Protein AF-A0AA40ANC6-F1 (afdb_monomer_lite)

Sequence (166 aa):
MRDAVKVCKSLGIRYLWVDALCIIQDSKNDWEQENQQMSRVYEGSYLTISSWNERGWVFQEKSMSTRKLFFGKSMLHVQTNTIVNSENGYGSAIEVNSYDHRTMSDNRRHDPYELWNSVVLRFACLIWTEKTNLFPGLSGPADKFTEVLKDDEYLAGHWKRDLGCT

Radius of gyration: 17.04 Å; chains: 1; bounding box: 43×33×50 Å

Secondary structure (DSSP, 8-state):
-HHHHHHHHHTT------HHHHS-TT-HHHHHHHHHHHHHHHHH-S-EEEE---BGGGHHHHHH-SEEEEE-SSSEEEEESS-EEETTSSPPSS---TT-HHHHHH-TTS-HHHHHHHHHHHHHTSB-S-GGGHHHHHHHHHHHHHTTSTTS-EETTEETTGGGG-

Organism: NCBI:txid314023

InterPro domains:
  IPR010730 Heterokaryon incompatibility [PF06985] (1-49)

Structure (mmCIF, N/CA/C/O backbone):
data_AF-A0AA40ANC6-F1
#
_entry.id   AF-A0AA40ANC6-F1
#
loop_
_atom_site.group_PDB
_atom_site.id
_atom_site.type_symbol
_atom_site.label_atom_id
_atom_site.label_alt_id
_atom_site.label_comp_id
_atom_site.label_asym_id
_atom_site.label_entity_id
_atom_site.label_seq_id
_atom_site.pdbx_PDB_ins_code
_atom_site.Cartn_x
_atom_site.Cartn_y
_atom_site.Cartn_z
_atom_site.occupancy
_atom_site.B_iso_or_equiv
_atom_site.auth_seq_id
_atom_site.auth_comp_id
_atom_site.auth_asym_id
_atom_site.auth_atom_id
_atom_site.pdbx_PDB_model_num
ATOM 1 N N . MET A 1 1 ? 1.227 2.337 -17.128 1.00 72.12 1 MET A N 1
ATOM 2 C CA . MET A 1 1 ? 0.295 1.289 -17.615 1.00 72.12 1 MET A CA 1
ATOM 3 C C . MET A 1 1 ? 0.940 0.287 -18.576 1.00 72.12 1 MET A C 1
ATOM 5 O O . MET A 1 1 ? 0.971 -0.891 -18.251 1.00 72.12 1 MET A O 1
ATOM 9 N N . ARG A 1 2 ? 1.470 0.703 -19.744 1.00 83.62 2 ARG A N 1
ATOM 10 C CA . ARG A 1 2 ? 2.053 -0.233 -20.737 1.00 83.62 2 ARG A CA 1
ATOM 11 C C . ARG A 1 2 ? 3.163 -1.114 -20.155 1.00 83.62 2 ARG A C 1
ATOM 13 O O . ARG A 1 2 ? 3.173 -2.313 -20.411 1.00 83.62 2 ARG A O 1
ATOM 20 N N . ASP A 1 3 ? 4.048 -0.535 -19.351 1.00 83.69 3 ASP A N 1
ATOM 21 C CA . ASP A 1 3 ? 5.163 -1.276 -18.754 1.00 83.69 3 ASP A CA 1
ATOM 22 C C . ASP A 1 3 ? 4.695 -2.240 -17.663 1.00 83.69 3 ASP A C 1
ATOM 24 O O . ASP A 1 3 ? 5.128 -3.386 -17.650 1.00 83.69 3 ASP A O 1
ATOM 28 N N . ALA A 1 4 ? 3.713 -1.843 -16.846 1.00 85.31 4 ALA A N 1
ATOM 29 C CA . ALA A 1 4 ? 3.077 -2.736 -15.874 1.00 85.31 4 ALA A CA 1
ATOM 30 C C . ALA A 1 4 ? 2.468 -3.977 -16.553 1.00 85.31 4 ALA A C 1
ATOM 32 O O . ALA A 1 4 ? 2.708 -5.097 -16.117 1.00 85.31 4 ALA A O 1
ATOM 33 N N . VAL A 1 5 ? 1.772 -3.809 -17.686 1.00 88.88 5 VAL A N 1
ATOM 34 C CA . VAL A 1 5 ? 1.220 -4.941 -18.455 1.00 88.88 5 VAL A CA 1
ATOM 35 C C . VAL A 1 5 ? 2.323 -5.853 -18.998 1.00 88.88 5 VAL A C 1
ATOM 37 O O . VAL A 1 5 ? 2.178 -7.075 -18.961 1.00 88.88 5 VAL A O 1
ATOM 40 N N . LYS A 1 6 ? 3.428 -5.288 -19.504 1.00 90.00 6 LYS A N 1
ATOM 41 C CA . LYS A 1 6 ? 4.573 -6.083 -19.980 1.00 90.00 6 LYS A CA 1
ATOM 42 C C . LYS A 1 6 ? 5.196 -6.896 -18.847 1.00 90.00 6 LYS A C 1
ATOM 44 O O . LYS A 1 6 ? 5.446 -8.080 -19.046 1.00 90.00 6 LYS A O 1
ATOM 49 N N . VAL A 1 7 ? 5.382 -6.281 -17.678 1.00 88.38 7 VAL A N 1
ATOM 50 C CA . VAL A 1 7 ? 5.899 -6.941 -16.472 1.00 88.38 7 VAL A CA 1
ATOM 51 C C . VAL A 1 7 ? 4.962 -8.059 -16.014 1.00 88.38 7 VAL A C 1
ATOM 53 O O . VAL A 1 7 ? 5.407 -9.179 -15.795 1.00 88.38 7 VAL A O 1
ATOM 56 N N . CYS A 1 8 ? 3.653 -7.812 -15.925 1.00 90.38 8 CYS A N 1
ATOM 57 C CA . CYS A 1 8 ? 2.700 -8.859 -15.551 1.00 90.38 8 CYS A CA 1
ATOM 58 C C . CYS A 1 8 ? 2.753 -10.040 -16.525 1.00 90.38 8 CYS A C 1
ATOM 60 O O . CYS A 1 8 ? 2.818 -11.188 -16.093 1.00 90.38 8 CYS A O 1
ATOM 62 N N . LYS A 1 9 ? 2.805 -9.767 -17.835 1.00 91.88 9 LYS A N 1
ATOM 63 C CA . LYS A 1 9 ? 2.924 -10.813 -18.857 1.00 91.88 9 LYS A CA 1
ATOM 64 C C . LYS A 1 9 ? 4.227 -11.604 -18.737 1.00 91.88 9 LYS A C 1
ATOM 66 O O . LYS A 1 9 ? 4.174 -12.826 -18.821 1.00 91.88 9 LYS A O 1
ATOM 71 N N . SER A 1 10 ? 5.369 -10.945 -18.530 1.00 91.69 10 SER A N 1
ATOM 72 C CA . SER A 1 10 ? 6.658 -11.638 -18.389 1.00 91.69 10 SER A CA 1
ATOM 73 C C . SER A 1 10 ? 6.742 -12.476 -17.112 1.00 91.69 10 SER A C 1
ATOM 75 O O . SER A 1 10 ? 7.417 -13.500 -17.103 1.00 91.69 10 SER A O 1
ATOM 77 N N . LEU A 1 11 ? 6.023 -12.078 -16.060 1.00 90.06 11 LEU A N 1
ATOM 78 C CA . LEU A 1 11 ? 5.938 -12.797 -14.787 1.00 90.06 11 LEU A CA 1
ATOM 79 C C . LEU A 1 11 ? 4.797 -13.830 -14.728 1.00 90.06 11 LEU A C 1
ATOM 81 O O . LEU A 1 11 ? 4.617 -14.472 -13.696 1.00 90.06 11 LEU A O 1
ATOM 85 N N . GLY A 1 12 ? 4.002 -13.989 -15.793 1.00 93.00 12 GLY A N 1
ATOM 86 C CA . GLY A 1 12 ? 2.851 -14.904 -15.808 1.00 93.00 12 GLY A CA 1
ATOM 87 C C . GLY A 1 12 ? 1.679 -14.470 -14.912 1.00 93.00 12 GLY A C 1
ATOM 88 O O . GLY A 1 12 ? 0.801 -15.274 -14.597 1.00 93.00 12 GLY A O 1
ATOM 89 N N . ILE A 1 13 ? 1.638 -13.201 -14.500 1.00 93.12 13 ILE A N 1
ATOM 90 C CA . ILE A 1 13 ? 0.569 -12.629 -13.678 1.00 93.12 13 ILE A CA 1
ATOM 91 C C . ILE A 1 13 ? -0.615 -12.284 -14.588 1.00 93.12 13 ILE A C 1
ATOM 93 O O . ILE A 1 13 ? -0.507 -11.458 -15.494 1.00 93.12 13 ILE A O 1
ATOM 97 N N . ARG A 1 14 ? -1.759 -12.932 -14.343 1.00 92.31 14 ARG A N 1
ATOM 98 C CA . ARG A 1 14 ? -2.958 -12.826 -15.196 1.00 92.31 14 ARG A CA 1
ATOM 99 C C . ARG A 1 14 ? -3.838 -11.616 -14.897 1.00 92.31 14 ARG A C 1
ATOM 101 O O . ARG A 1 14 ? -4.534 -11.150 -15.792 1.00 92.31 14 ARG A O 1
ATOM 108 N N . TYR A 1 15 ? -3.821 -11.138 -13.657 1.00 90.44 15 TYR A N 1
ATOM 109 C CA . TYR A 1 15 ? -4.706 -10.079 -13.183 1.00 90.44 15 TYR A CA 1
ATOM 110 C C . TYR A 1 15 ? -3.886 -8.866 -12.762 1.00 90.44 15 TYR A C 1
ATOM 112 O O . TYR A 1 15 ? -2.883 -9.005 -12.065 1.00 90.44 15 TYR A O 1
ATOM 120 N N . LEU A 1 16 ? -4.321 -7.687 -13.197 1.00 88.81 16 LEU A N 1
ATOM 121 C CA . LEU A 1 16 ? -3.731 -6.406 -12.840 1.00 88.81 16 LEU A CA 1
ATOM 122 C C . LEU A 1 16 ? -4.848 -5.525 -12.284 1.00 88.81 16 LEU A C 1
ATOM 124 O O . LEU A 1 16 ? -5.812 -5.245 -12.994 1.00 88.81 16 LEU A O 1
ATOM 128 N N . TRP A 1 17 ? -4.711 -5.117 -11.027 1.00 89.12 17 TRP A N 1
ATOM 129 C CA . TRP A 1 17 ? -5.586 -4.132 -10.400 1.00 89.12 17 TRP A CA 1
ATOM 130 C C . TRP A 1 17 ? -4.975 -2.740 -10.577 1.00 89.12 17 TRP A C 1
ATOM 132 O O . TRP A 1 17 ? -3.766 -2.578 -10.404 1.00 89.12 17 TRP A O 1
ATOM 142 N N . VAL A 1 18 ? -5.794 -1.761 -10.966 1.00 85.50 18 VAL A N 1
ATOM 143 C CA . VAL A 1 18 ? -5.384 -0.363 -11.160 1.00 85.50 18 VAL A CA 1
ATOM 144 C C . VAL A 1 18 ? -6.485 0.532 -10.616 1.00 85.50 18 VAL A C 1
ATOM 146 O O . VAL A 1 18 ? -7.603 0.497 -11.123 1.00 85.50 18 VAL A O 1
ATOM 149 N N . ASP A 1 19 ? -6.153 1.337 -9.613 1.00 78.00 19 ASP A N 1
ATOM 150 C CA . ASP A 1 19 ? -7.044 2.286 -8.933 1.00 78.00 19 ASP A CA 1
ATOM 151 C C . ASP A 1 19 ? -7.893 3.127 -9.903 1.00 78.00 19 ASP A C 1
ATOM 153 O O . ASP A 1 19 ? -9.115 3.167 -9.788 1.00 78.00 19 ASP A O 1
ATOM 157 N N . ALA A 1 20 ? -7.270 3.701 -10.934 1.00 77.94 20 ALA A N 1
ATOM 158 C CA . ALA A 1 20 ? -7.928 4.530 -11.941 1.00 77.94 20 ALA A CA 1
ATOM 159 C C . ALA A 1 20 ? -8.936 3.775 -12.832 1.00 77.94 20 ALA A C 1
ATOM 161 O O . ALA A 1 20 ? -9.675 4.406 -13.584 1.00 77.94 20 ALA A O 1
ATOM 162 N N . LEU A 1 21 ? -8.941 2.438 -12.802 1.00 80.94 21 LEU A N 1
ATOM 163 C CA . LEU A 1 21 ? -9.886 1.596 -13.545 1.00 80.94 21 LEU A CA 1
ATOM 164 C C . LEU A 1 21 ? -10.885 0.874 -12.642 1.00 80.94 21 LEU A C 1
ATOM 166 O O . LEU A 1 21 ? -11.966 0.519 -13.104 1.00 80.94 21 LEU A O 1
ATOM 170 N N . CYS A 1 22 ? -10.504 0.602 -11.396 1.00 78.69 22 CYS A N 1
ATOM 171 C CA . CYS A 1 22 ? -11.293 -0.197 -10.467 1.00 78.69 22 CYS A CA 1
ATOM 172 C C . CYS A 1 22 ? -12.162 0.646 -9.527 1.00 78.69 22 CYS A C 1
ATOM 174 O O . CYS A 1 22 ? -13.045 0.079 -8.901 1.00 78.69 22 CYS A O 1
ATOM 176 N N . ILE A 1 23 ? -11.934 1.962 -9.450 1.00 78.94 23 ILE A N 1
ATOM 177 C CA . ILE A 1 23 ? -12.672 2.880 -8.572 1.00 78.94 23 ILE A CA 1
ATOM 178 C C . ILE A 1 23 ? -13.421 3.906 -9.419 1.00 78.94 23 ILE A C 1
ATOM 180 O O . ILE A 1 23 ? -12.847 4.512 -10.334 1.00 78.94 23 ILE A O 1
ATOM 184 N N . ILE A 1 24 ? -14.694 4.138 -9.101 1.00 82.31 24 ILE A N 1
ATOM 185 C CA . ILE A 1 24 ? -15.516 5.156 -9.754 1.00 82.31 24 ILE A CA 1
ATOM 186 C C . ILE A 1 24 ? -15.076 6.536 -9.256 1.00 82.31 24 ILE A C 1
ATOM 188 O O . ILE A 1 24 ? -15.409 6.959 -8.152 1.00 82.31 24 ILE A O 1
ATOM 192 N N . GLN A 1 25 ? -14.346 7.265 -10.103 1.00 72.94 25 GLN A N 1
ATOM 193 C CA . GLN A 1 25 ? -13.701 8.533 -9.733 1.00 72.94 25 GLN A CA 1
ATOM 194 C C . GLN A 1 25 ? -14.694 9.639 -9.333 1.00 72.94 25 GLN A C 1
ATOM 196 O O . GLN A 1 25 ? -14.388 10.457 -8.471 1.00 72.94 25 GLN A O 1
ATOM 201 N N . ASP A 1 26 ? -15.898 9.635 -9.909 1.00 81.25 26 ASP A N 1
ATOM 202 C CA . ASP A 1 26 ? -16.926 10.654 -9.652 1.00 81.25 26 ASP A CA 1
ATOM 203 C C . ASP A 1 26 ? -17.843 10.312 -8.461 1.00 81.25 26 ASP A C 1
ATOM 205 O O . ASP A 1 26 ? -18.779 11.052 -8.151 1.00 81.25 26 ASP A O 1
ATOM 20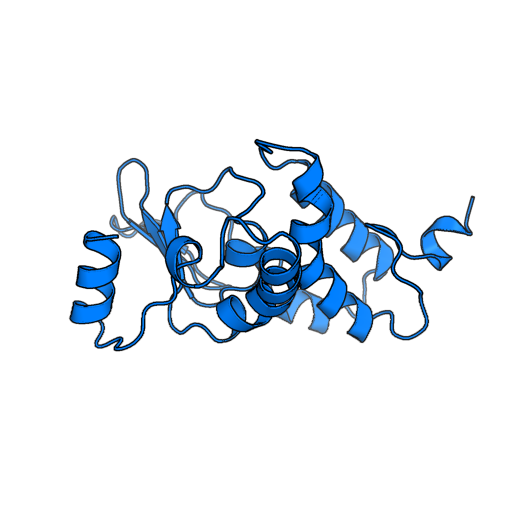9 N N . SER A 1 27 ? -17.604 9.187 -7.779 1.00 83.88 27 SER A N 1
ATOM 210 C CA . SER A 1 27 ? -18.426 8.724 -6.663 1.00 83.88 27 SER A CA 1
ATOM 211 C C . SER A 1 27 ? -17.624 8.720 -5.372 1.00 83.88 27 SER A C 1
ATOM 213 O O . SER A 1 27 ? -16.850 7.807 -5.100 1.00 83.88 27 SER A O 1
ATOM 215 N N . LYS A 1 28 ? -17.873 9.715 -4.514 1.00 77.94 28 LYS A N 1
ATOM 216 C CA . LYS A 1 28 ? -17.246 9.783 -3.187 1.00 77.94 28 LYS A CA 1
ATOM 217 C C . LYS A 1 28 ? -17.541 8.539 -2.334 1.00 77.94 28 LYS A C 1
ATOM 219 O O . LYS A 1 28 ? -16.674 8.087 -1.599 1.00 77.94 28 LYS A O 1
ATOM 224 N N . ASN A 1 29 ? -18.748 7.984 -2.447 1.00 80.81 29 ASN A N 1
ATOM 225 C CA . ASN A 1 29 ? -19.148 6.799 -1.688 1.00 80.81 29 ASN A CA 1
ATOM 226 C C . ASN A 1 29 ? -18.429 5.528 -2.171 1.00 80.81 29 ASN A C 1
ATOM 228 O O . ASN A 1 29 ? -17.984 4.735 -1.351 1.00 80.81 29 ASN A O 1
ATOM 232 N N . ASP A 1 30 ? -18.294 5.349 -3.488 1.00 79.94 30 ASP A N 1
ATOM 233 C CA . ASP A 1 30 ? -17.538 4.223 -4.063 1.00 79.94 30 ASP A CA 1
ATOM 234 C C . ASP A 1 30 ? -16.058 4.336 -3.693 1.00 79.94 30 ASP A C 1
ATOM 236 O O . ASP A 1 30 ? -15.442 3.392 -3.210 1.00 79.94 30 ASP A O 1
ATOM 240 N N . TRP A 1 31 ? -15.529 5.552 -3.797 1.00 77.56 31 TRP A N 1
ATOM 241 C CA . TRP A 1 31 ? -14.173 5.867 -3.401 1.00 77.56 31 TRP A CA 1
ATOM 242 C C . TRP A 1 31 ? -13.892 5.547 -1.925 1.00 77.56 31 TRP A C 1
ATOM 244 O O . TRP A 1 31 ? -12.882 4.917 -1.622 1.00 77.56 31 TRP A O 1
ATOM 254 N N . GLU A 1 32 ? -14.783 5.928 -1.001 1.00 75.62 32 GLU A N 1
ATOM 255 C CA . GLU A 1 32 ? -14.638 5.608 0.426 1.00 75.62 32 GLU A CA 1
ATOM 256 C C . GLU A 1 32 ? -14.671 4.094 0.684 1.00 75.62 32 GLU A C 1
ATOM 258 O O . GLU A 1 32 ? -13.865 3.595 1.473 1.00 75.62 32 GLU A O 1
ATOM 263 N N . GLN A 1 33 ? -15.554 3.357 0.003 1.00 78.81 33 GLN A N 1
ATOM 264 C CA . GLN A 1 33 ? -15.650 1.900 0.128 1.00 78.81 33 GLN A CA 1
ATOM 265 C C . GLN A 1 33 ? -14.398 1.194 -0.403 1.00 78.81 33 GLN A C 1
ATOM 267 O O . GLN A 1 33 ? -13.808 0.369 0.298 1.00 78.81 33 GLN A O 1
ATOM 272 N N . GLU A 1 34 ? -13.951 1.545 -1.606 1.00 79.00 34 GLU A N 1
ATOM 273 C CA . GLU A 1 34 ? -12.767 0.954 -2.231 1.00 79.00 34 GLU A CA 1
ATOM 274 C C . GLU A 1 34 ? -11.487 1.316 -1.469 1.00 79.00 34 GLU A C 1
ATOM 276 O O . GLU A 1 34 ? -10.616 0.468 -1.269 1.00 79.00 34 GLU A O 1
ATOM 281 N N . ASN A 1 35 ? -11.390 2.542 -0.945 1.00 73.88 35 ASN A N 1
ATOM 282 C CA . ASN A 1 35 ? -10.258 2.971 -0.127 1.00 73.88 35 ASN A CA 1
ATOM 283 C C . ASN A 1 35 ? -10.130 2.167 1.183 1.00 73.88 35 ASN A C 1
ATOM 285 O O . ASN A 1 35 ? -9.012 1.910 1.625 1.00 73.88 35 ASN A O 1
ATOM 289 N N . GLN A 1 36 ? -11.240 1.713 1.779 1.00 74.19 36 GLN A N 1
ATOM 290 C CA . GLN A 1 36 ? -11.196 0.785 2.921 1.00 74.19 36 GLN A CA 1
ATOM 291 C C . GLN A 1 36 ? -10.697 -0.613 2.515 1.00 74.19 36 GLN A C 1
ATOM 293 O O . GLN A 1 36 ? -10.038 -1.295 3.300 1.00 74.19 36 GLN A O 1
ATOM 298 N N . GLN A 1 37 ? -10.970 -1.054 1.283 1.00 78.31 37 GLN A N 1
ATOM 299 C CA . GLN A 1 37 ? -10.522 -2.361 0.787 1.00 78.31 37 GLN A CA 1
ATOM 300 C C . GLN A 1 37 ? -9.089 -2.352 0.232 1.00 78.31 37 GLN A C 1
ATOM 302 O O . GLN A 1 37 ? -8.472 -3.417 0.143 1.00 78.31 37 GLN A O 1
ATOM 307 N N . MET A 1 38 ? -8.528 -1.185 -0.108 1.00 77.44 38 MET A N 1
ATOM 308 C CA . MET A 1 38 ? -7.172 -1.055 -0.662 1.00 77.44 38 MET A CA 1
ATOM 309 C C . MET A 1 38 ? -6.111 -1.756 0.190 1.00 77.44 38 MET A C 1
ATOM 311 O O . MET A 1 38 ? -5.218 -2.409 -0.352 1.00 77.44 38 MET A O 1
ATOM 315 N N . SER A 1 39 ? -6.235 -1.682 1.516 1.00 74.12 39 SER A N 1
ATOM 316 C CA . SER A 1 39 ? -5.355 -2.368 2.467 1.00 74.12 39 SER A CA 1
ATOM 317 C C . SER A 1 39 ? -5.227 -3.868 2.149 1.00 74.12 39 SER A C 1
ATOM 319 O O . SER A 1 39 ? -4.118 -4.389 2.004 1.00 74.12 39 SER A O 1
ATOM 321 N N . ARG A 1 40 ? -6.364 -4.539 1.938 1.00 80.69 40 ARG A N 1
ATOM 322 C CA . ARG A 1 40 ? -6.463 -5.964 1.597 1.00 80.69 40 ARG A CA 1
ATOM 323 C C . ARG A 1 40 ? -5.983 -6.258 0.184 1.00 80.69 40 ARG A C 1
ATOM 325 O O . ARG A 1 40 ? -5.352 -7.290 -0.034 1.00 80.69 40 ARG A O 1
ATOM 332 N N . VAL A 1 41 ? -6.259 -5.366 -0.768 1.00 83.88 41 VAL A N 1
ATOM 333 C CA . VAL A 1 41 ? -5.787 -5.503 -2.154 1.00 83.88 41 VAL A CA 1
ATOM 334 C C . VAL A 1 41 ? -4.259 -5.498 -2.197 1.00 83.88 41 VAL A C 1
ATOM 336 O O . VAL A 1 41 ? -3.664 -6.400 -2.788 1.00 83.88 4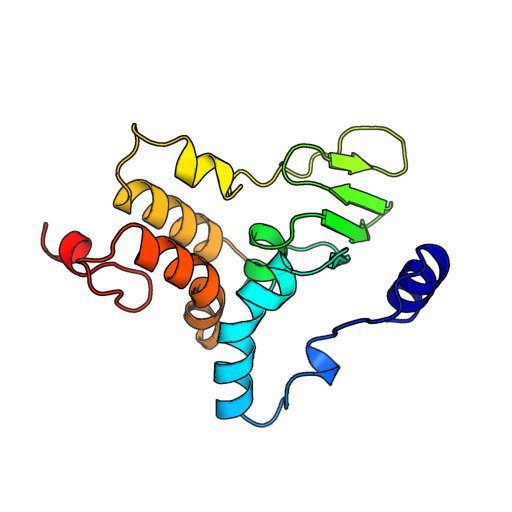1 VAL A O 1
ATOM 339 N N . TYR A 1 42 ? -3.612 -4.541 -1.527 1.00 81.94 42 TYR A N 1
ATOM 340 C CA . TYR A 1 42 ? -2.151 -4.454 -1.478 1.00 81.94 42 TYR A CA 1
ATOM 341 C C . TYR A 1 42 ? -1.520 -5.625 -0.722 1.00 81.94 42 TYR A C 1
ATOM 343 O O . TYR A 1 42 ? -0.548 -6.210 -1.206 1.00 81.94 42 TYR A O 1
ATOM 351 N N . GLU A 1 43 ? -2.093 -6.017 0.416 1.00 79.38 43 GLU A N 1
ATOM 352 C CA . GLU A 1 43 ? -1.610 -7.151 1.211 1.00 79.38 43 GLU A CA 1
ATOM 353 C C . GLU A 1 43 ? -1.737 -8.489 0.469 1.00 79.38 43 GLU A C 1
ATOM 355 O O . GLU A 1 43 ? -0.813 -9.305 0.488 1.00 79.38 43 GLU A O 1
ATOM 360 N N . GLY A 1 44 ? -2.852 -8.695 -0.237 1.00 83.00 44 GLY A N 1
ATOM 361 C CA . GLY A 1 44 ? -3.118 -9.893 -1.033 1.00 83.00 44 GLY A CA 1
ATOM 362 C C . GLY A 1 44 ? -2.461 -9.903 -2.417 1.00 83.00 44 GLY A C 1
ATOM 363 O O . GLY A 1 44 ? -2.508 -10.923 -3.109 1.00 83.00 44 GLY A O 1
ATOM 364 N N . SER A 1 45 ? -1.855 -8.795 -2.847 1.00 87.50 45 SER A N 1
ATOM 365 C CA . SER A 1 45 ? -1.239 -8.697 -4.169 1.00 87.50 45 SER A CA 1
ATOM 366 C C . SER A 1 45 ? 0.003 -9.591 -4.290 1.00 87.50 45 SER A C 1
ATOM 368 O O . SER A 1 45 ? 0.808 -9.752 -3.368 1.00 87.50 45 SER A O 1
ATOM 370 N N . TYR A 1 46 ? 0.193 -10.185 -5.472 1.00 87.06 46 TYR A N 1
ATOM 371 C CA . TYR A 1 46 ? 1.418 -10.937 -5.755 1.00 87.06 46 TYR A CA 1
ATOM 372 C C . TYR A 1 46 ? 2.626 -10.004 -5.915 1.00 87.06 46 TYR A C 1
ATOM 374 O O . TYR A 1 46 ? 3.718 -10.302 -5.426 1.00 87.06 46 TYR A O 1
ATOM 382 N N . LEU A 1 47 ? 2.418 -8.883 -6.608 1.00 87.62 47 LEU A N 1
ATOM 383 C CA . LEU A 1 47 ? 3.408 -7.850 -6.868 1.00 87.62 47 LEU A CA 1
ATOM 384 C C . LEU A 1 47 ? 2.699 -6.507 -7.031 1.00 87.62 47 LEU A C 1
ATOM 386 O O . LEU A 1 47 ? 1.797 -6.382 -7.860 1.00 87.62 47 LEU A O 1
ATOM 390 N N . THR A 1 48 ? 3.186 -5.505 -6.315 1.00 88.25 48 THR A N 1
ATOM 391 C CA . THR A 1 48 ? 2.786 -4.110 -6.485 1.00 88.25 48 THR A CA 1
ATOM 392 C C . THR A 1 48 ? 3.798 -3.393 -7.367 1.00 88.25 48 THR A C 1
ATOM 394 O O . THR A 1 48 ? 5.007 -3.536 -7.172 1.00 88.25 48 THR A O 1
ATOM 397 N N . ILE A 1 49 ? 3.316 -2.640 -8.356 1.00 86.88 49 ILE A N 1
ATOM 398 C CA . ILE A 1 49 ? 4.152 -1.951 -9.340 1.00 86.88 49 ILE A CA 1
ATOM 399 C C . ILE A 1 49 ? 3.924 -0.451 -9.221 1.00 86.88 49 ILE A C 1
ATOM 401 O O . ILE A 1 49 ? 2.810 0.008 -9.457 1.00 86.88 49 ILE A O 1
ATOM 405 N N . SER A 1 50 ? 4.984 0.311 -8.951 1.00 79.62 50 SER A N 1
ATOM 406 C CA . SER A 1 50 ? 4.845 1.736 -8.653 1.00 79.62 50 SER A CA 1
ATOM 407 C C . SER A 1 50 ? 5.974 2.595 -9.220 1.00 79.62 50 SER A C 1
ATOM 409 O O . SER A 1 50 ? 7.075 2.122 -9.509 1.00 79.62 50 SER A O 1
ATOM 411 N N . SER A 1 51 ? 5.698 3.881 -9.428 1.00 74.12 51 SER A N 1
ATOM 412 C CA . SER A 1 51 ? 6.723 4.890 -9.731 1.00 74.12 51 SER A CA 1
ATOM 413 C C . SER A 1 51 ? 7.254 5.524 -8.444 1.00 74.12 51 SER A C 1
ATOM 415 O O . SER A 1 51 ? 6.571 5.460 -7.424 1.00 74.12 51 SER A O 1
ATOM 417 N N . TRP A 1 52 ? 8.424 6.179 -8.501 1.00 61.78 52 TRP A N 1
ATOM 418 C CA . TRP A 1 52 ? 9.006 6.920 -7.367 1.00 61.78 52 TRP A CA 1
ATOM 419 C C . TRP A 1 52 ? 7.956 7.629 -6.510 1.00 61.78 52 TRP A C 1
ATOM 421 O O . TRP A 1 52 ? 7.157 8.429 -7.003 1.00 61.78 52 TRP A O 1
ATOM 431 N N . ASN A 1 53 ? 7.964 7.283 -5.227 1.00 60.78 53 ASN A N 1
ATOM 432 C CA . ASN A 1 53 ? 6.852 7.522 -4.339 1.00 60.78 53 ASN A CA 1
ATOM 433 C C . ASN A 1 53 ? 7.211 8.514 -3.224 1.00 60.78 53 ASN A C 1
ATOM 435 O O . ASN A 1 53 ? 7.645 8.123 -2.141 1.00 60.78 53 ASN A O 1
ATOM 439 N N . GLU A 1 54 ? 6.954 9.789 -3.491 1.00 58.44 54 GLU A N 1
ATOM 440 C CA . GLU A 1 54 ? 6.924 10.846 -2.471 1.00 58.44 54 GLU A CA 1
ATOM 441 C C . GLU A 1 54 ? 5.482 11.280 -2.131 1.00 58.44 54 GLU A C 1
ATOM 443 O O . GLU A 1 54 ? 5.273 12.154 -1.289 1.00 58.44 54 GLU A O 1
ATOM 448 N N . ARG A 1 55 ? 4.467 10.692 -2.784 1.00 61.78 55 ARG A N 1
ATOM 449 C CA . ARG A 1 55 ? 3.070 11.129 -2.649 1.00 61.78 55 ARG A CA 1
ATOM 450 C C . ARG A 1 55 ? 2.389 10.425 -1.478 1.00 61.78 55 ARG A C 1
ATOM 452 O O . ARG A 1 55 ? 2.466 9.205 -1.356 1.00 61.78 55 ARG A O 1
ATOM 459 N N . GLY A 1 56 ? 1.637 11.185 -0.681 1.00 58.78 56 GLY A N 1
ATOM 460 C CA . GLY A 1 56 ? 0.889 10.685 0.484 1.00 58.78 56 GLY A CA 1
ATOM 461 C C . GLY A 1 56 ? -0.007 9.478 0.208 1.00 58.78 56 GLY A C 1
ATOM 462 O O . GLY A 1 56 ? -0.071 8.541 1.001 1.00 58.78 56 GLY A O 1
ATOM 463 N N . TRP A 1 57 ? -0.614 9.451 -0.976 1.00 63.56 57 TRP A N 1
ATOM 464 C CA . TRP A 1 57 ? -1.535 8.407 -1.422 1.00 63.56 57 TRP A CA 1
ATOM 465 C C . TRP A 1 57 ? -0.959 6.997 -1.500 1.00 63.56 57 TRP A C 1
ATOM 467 O O . TRP A 1 57 ? -1.680 6.016 -1.366 1.00 63.56 57 TRP A O 1
ATOM 477 N N . VAL A 1 58 ? 0.349 6.878 -1.669 1.00 65.81 58 VAL A N 1
ATOM 478 C CA . VAL A 1 58 ? 1.013 5.586 -1.841 1.00 65.81 58 VAL A CA 1
ATOM 479 C C . VAL A 1 58 ? 1.427 5.019 -0.478 1.00 65.81 58 VAL A C 1
ATOM 481 O O . VAL A 1 58 ? 2.148 4.029 -0.404 1.00 65.81 58 VAL A O 1
ATOM 484 N N . PHE A 1 59 ? 1.028 5.634 0.642 1.00 70.81 59 PHE A N 1
ATOM 485 C CA . PHE A 1 59 ? 1.370 5.100 1.957 1.00 70.81 59 PHE A CA 1
ATOM 486 C C . PHE A 1 59 ? 0.828 3.686 2.148 1.00 70.81 59 PHE A C 1
ATOM 488 O O . PHE A 1 59 ? 1.599 2.815 2.537 1.00 70.81 59 PHE A O 1
ATOM 495 N N . GLN A 1 60 ? -0.443 3.439 1.807 1.00 67.56 60 GLN A N 1
ATOM 496 C CA . GLN A 1 60 ? -1.036 2.099 1.874 1.00 67.56 60 GLN A CA 1
ATOM 497 C C . GLN A 1 60 ? -0.341 1.132 0.912 1.00 67.56 60 GLN A C 1
ATOM 499 O O . GLN A 1 60 ? 0.034 0.027 1.294 1.00 67.56 60 GLN A O 1
ATOM 504 N N . GLU A 1 61 ? -0.078 1.581 -0.314 1.00 70.69 61 GLU A N 1
ATOM 505 C CA . GLU A 1 61 ? 0.659 0.806 -1.310 1.00 70.69 61 GLU A CA 1
ATOM 506 C C . GLU A 1 61 ? 2.048 0.400 -0.792 1.00 70.69 61 GLU A C 1
ATOM 508 O O . GLU A 1 61 ? 2.482 -0.745 -0.938 1.00 70.69 61 GLU A O 1
ATOM 513 N N . LYS A 1 62 ? 2.739 1.325 -0.124 1.00 69.50 62 LYS A N 1
ATOM 514 C CA . LYS A 1 62 ? 4.063 1.103 0.439 1.00 69.50 62 LYS A CA 1
ATOM 515 C C . LYS A 1 62 ? 3.975 0.181 1.649 1.00 69.50 62 LYS A C 1
ATOM 517 O O . LYS A 1 62 ? 4.690 -0.818 1.658 1.00 69.50 62 LYS A O 1
ATOM 522 N N . SER A 1 63 ? 3.157 0.499 2.649 1.00 68.62 63 SER A N 1
ATOM 523 C CA . SER A 1 63 ? 3.113 -0.189 3.946 1.00 68.62 63 SER A CA 1
ATOM 524 C C . SER A 1 63 ? 2.514 -1.593 3.870 1.00 68.62 63 SER A C 1
ATOM 526 O O . SER A 1 63 ? 2.978 -2.476 4.584 1.00 68.62 63 SER A O 1
ATOM 528 N N . MET A 1 64 ? 1.557 -1.826 2.970 1.00 74.88 64 MET A N 1
ATOM 529 C CA . MET A 1 64 ? 0.780 -3.070 2.937 1.00 74.88 64 MET A CA 1
ATOM 530 C C . MET A 1 64 ? 1.278 -4.071 1.894 1.00 74.88 64 MET A C 1
ATOM 532 O O . MET A 1 64 ? 1.081 -5.273 2.052 1.00 74.88 64 MET A O 1
ATOM 536 N N . SER A 1 65 ? 1.971 -3.613 0.848 1.00 78.38 65 SER A N 1
ATOM 537 C CA . SER A 1 65 ? 2.484 -4.522 -0.182 1.00 78.38 65 SER A CA 1
ATOM 538 C C . SER A 1 65 ? 3.721 -5.282 0.295 1.00 78.38 65 SER A C 1
ATOM 540 O O . SER A 1 65 ? 4.742 -4.682 0.646 1.00 78.38 65 SER A O 1
ATOM 542 N N . THR A 1 66 ? 3.671 -6.611 0.219 1.00 78.31 66 THR A N 1
ATOM 543 C CA . THR A 1 66 ? 4.766 -7.509 0.640 1.00 78.31 66 THR A CA 1
ATOM 544 C C . THR A 1 66 ? 5.898 -7.627 -0.386 1.00 78.31 66 THR A C 1
ATOM 546 O O . THR A 1 66 ? 7.045 -7.914 -0.031 1.00 78.31 66 THR A O 1
ATOM 549 N N . ARG A 1 67 ? 5.591 -7.394 -1.668 1.00 85.00 67 ARG A N 1
ATOM 550 C CA . ARG A 1 67 ? 6.516 -7.452 -2.809 1.00 85.00 67 ARG A CA 1
ATOM 551 C C . ARG A 1 67 ? 6.255 -6.272 -3.733 1.00 85.00 67 ARG A C 1
ATOM 553 O O . ARG A 1 67 ? 5.132 -6.086 -4.193 1.00 85.00 67 ARG A O 1
ATOM 560 N N . LYS A 1 68 ? 7.289 -5.479 -3.999 1.00 85.56 68 LYS A N 1
ATOM 561 C CA . LYS A 1 68 ? 7.192 -4.206 -4.718 1.00 85.56 68 LYS A CA 1
ATOM 562 C C . LYS A 1 68 ? 8.247 -4.127 -5.815 1.00 85.56 68 LYS A C 1
ATOM 564 O O . LYS A 1 68 ? 9.407 -4.463 -5.581 1.00 85.56 68 LYS A O 1
ATOM 569 N N . LEU A 1 69 ? 7.842 -3.662 -6.990 1.00 86.88 69 LEU A N 1
ATOM 570 C CA . LEU A 1 69 ? 8.720 -3.283 -8.093 1.00 86.88 69 LEU A CA 1
ATOM 571 C C . LEU A 1 69 ? 8.554 -1.784 -8.353 1.00 86.88 69 LEU A C 1
ATOM 573 O O . LEU A 1 69 ? 7.468 -1.328 -8.708 1.00 86.88 69 LEU A O 1
ATOM 577 N N . PHE A 1 70 ? 9.640 -1.034 -8.205 1.00 82.75 70 PHE A N 1
ATOM 578 C CA . PHE A 1 70 ? 9.676 0.412 -8.366 1.00 82.75 70 PHE A CA 1
ATOM 579 C C . PHE A 1 70 ? 10.400 0.829 -9.638 1.00 82.75 70 PHE A C 1
ATOM 581 O O . PHE A 1 70 ? 11.508 0.368 -9.918 1.00 82.75 70 PHE A O 1
ATOM 588 N N . PHE A 1 71 ? 9.819 1.799 -10.335 1.00 80.88 71 PHE A N 1
ATOM 589 C CA . PHE A 1 71 ? 10.476 2.533 -11.408 1.00 80.88 71 PHE A CA 1
ATOM 590 C C . PHE A 1 71 ? 11.197 3.756 -10.829 1.00 80.88 71 PHE A C 1
ATOM 592 O O . PHE A 1 71 ? 10.577 4.774 -10.500 1.00 80.88 71 PHE A O 1
ATOM 599 N N . GLY A 1 72 ? 12.516 3.617 -10.671 1.00 77.00 72 GLY A N 1
ATOM 600 C CA . GLY A 1 72 ? 13.469 4.670 -10.326 1.00 77.00 72 GLY A CA 1
ATOM 601 C C . GLY A 1 72 ? 13.511 5.806 -11.346 1.00 77.00 72 GLY A C 1
ATOM 602 O O . GLY A 1 72 ? 13.100 5.628 -12.490 1.00 77.00 72 GLY A O 1
ATOM 603 N N . LYS A 1 73 ? 14.108 6.952 -10.981 1.00 76.62 73 LYS A N 1
ATOM 604 C CA . LYS A 1 73 ? 14.459 7.992 -11.974 1.00 76.62 73 LYS A CA 1
ATOM 605 C C . LYS A 1 73 ? 15.416 7.467 -13.053 1.00 76.62 73 LYS A C 1
ATOM 607 O O . LYS A 1 73 ? 15.358 7.937 -14.184 1.00 76.62 73 LYS A O 1
ATOM 612 N N . SER A 1 74 ? 16.264 6.500 -12.694 1.00 80.75 74 SER A N 1
ATOM 613 C CA . SER A 1 74 ? 17.312 5.974 -13.580 1.00 80.75 74 SER A CA 1
ATOM 614 C C . SER A 1 74 ? 17.369 4.448 -13.672 1.00 80.75 74 SER A C 1
ATOM 616 O O . SER A 1 74 ? 18.072 3.948 -14.541 1.00 80.75 74 SER A O 1
ATOM 618 N N . MET A 1 75 ? 16.701 3.705 -12.782 1.00 83.69 75 MET A N 1
ATOM 619 C CA . MET A 1 75 ? 16.797 2.237 -12.735 1.00 83.69 75 MET A CA 1
ATOM 620 C C . MET A 1 75 ? 15.608 1.586 -12.030 1.00 83.69 75 MET A C 1
ATOM 622 O O . MET A 1 75 ? 14.869 2.252 -11.312 1.00 83.69 75 MET A O 1
ATOM 626 N N . LEU A 1 76 ? 15.430 0.279 -12.195 1.00 84.81 76 LEU A N 1
ATOM 627 C CA . LEU A 1 76 ? 14.427 -0.483 -11.449 1.00 84.81 76 LEU A CA 1
ATOM 628 C C . LEU A 1 76 ? 14.904 -0.846 -10.037 1.00 84.81 76 LEU A C 1
ATOM 630 O O . LEU A 1 76 ? 16.092 -1.072 -9.802 1.00 84.81 76 LEU A O 1
ATOM 634 N N . HIS A 1 77 ? 13.961 -0.969 -9.101 1.00 84.19 77 HIS A N 1
ATOM 635 C CA . HIS A 1 77 ? 14.225 -1.505 -7.766 1.00 84.19 77 HIS A CA 1
ATOM 636 C C . HIS A 1 77 ? 13.180 -2.550 -7.380 1.00 84.19 77 HIS A C 1
ATOM 638 O O . HIS A 1 77 ? 11.988 -2.342 -7.581 1.00 84.19 77 HIS A O 1
ATOM 644 N N . VAL A 1 78 ? 13.612 -3.653 -6.780 1.00 85.19 78 VAL A N 1
ATOM 645 C CA . VAL A 1 78 ? 12.740 -4.672 -6.196 1.00 85.19 78 VAL A CA 1
ATOM 646 C C . VAL A 1 78 ? 12.881 -4.605 -4.687 1.00 85.19 78 VAL A C 1
ATOM 648 O O . VAL A 1 78 ? 13.989 -4.635 -4.159 1.00 85.19 78 VAL A O 1
ATOM 651 N N . GLN A 1 79 ? 11.756 -4.535 -3.991 1.00 81.94 79 GLN A N 1
ATOM 652 C CA . GLN A 1 79 ? 11.717 -4.504 -2.540 1.00 81.94 79 GLN A CA 1
ATOM 653 C C . GLN A 1 79 ? 10.772 -5.570 -2.005 1.00 81.94 79 GLN A C 1
ATOM 655 O O . GLN A 1 79 ? 9.629 -5.705 -2.445 1.00 81.94 79 GLN A O 1
ATOM 660 N N . THR A 1 80 ? 11.236 -6.264 -0.980 1.00 80.06 80 THR A N 1
ATOM 661 C CA . THR A 1 80 ? 10.410 -7.032 -0.053 1.00 80.06 80 THR A CA 1
ATOM 662 C C . THR A 1 80 ? 10.404 -6.330 1.305 1.00 80.06 80 THR A C 1
ATOM 664 O O . THR A 1 80 ? 10.993 -5.261 1.478 1.00 80.06 80 THR A O 1
ATOM 667 N N . ASN A 1 81 ? 9.764 -6.925 2.305 1.00 72.38 81 ASN A N 1
ATOM 668 C CA . ASN A 1 81 ? 9.797 -6.373 3.661 1.00 72.38 81 ASN A CA 1
ATOM 669 C C . ASN A 1 81 ? 11.191 -6.422 4.309 1.00 72.38 81 ASN A C 1
ATOM 671 O O . ASN A 1 81 ? 11.418 -5.740 5.298 1.00 72.38 81 ASN A O 1
ATOM 675 N N . THR A 1 82 ? 12.127 -7.197 3.760 1.00 70.38 82 THR A N 1
ATOM 676 C CA . THR A 1 82 ? 13.454 -7.409 4.358 1.00 70.38 82 THR A CA 1
ATOM 677 C C . THR A 1 82 ? 14.604 -6.974 3.463 1.00 70.38 82 THR A C 1
ATOM 679 O O . THR A 1 82 ? 15.720 -6.800 3.942 1.00 70.38 82 THR A O 1
ATOM 682 N N . ILE A 1 83 ? 14.361 -6.838 2.162 1.00 71.88 83 ILE A N 1
ATOM 683 C CA . ILE A 1 83 ? 15.414 -6.691 1.165 1.00 71.88 83 ILE A CA 1
ATOM 684 C C . ILE A 1 83 ? 15.020 -5.605 0.170 1.00 71.88 83 ILE A C 1
ATOM 686 O O . ILE A 1 83 ? 13.866 -5.520 -0.247 1.00 71.88 83 ILE A O 1
ATOM 690 N N . VAL A 1 84 ? 16.005 -4.809 -0.244 1.00 79.25 84 VAL A N 1
ATOM 691 C CA . VAL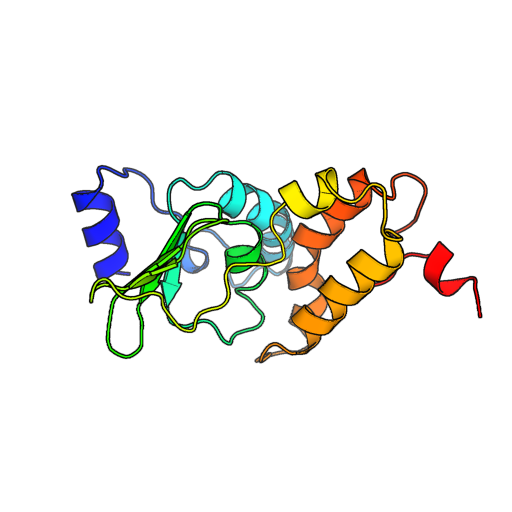 A 1 84 ? 15.901 -3.894 -1.380 1.00 79.25 84 VAL A CA 1
ATOM 692 C C . VAL A 1 84 ? 17.067 -4.161 -2.326 1.00 79.25 84 VAL A C 1
ATOM 694 O O . VAL A 1 84 ? 18.227 -3.993 -1.954 1.00 79.25 84 VAL A O 1
ATOM 697 N N . ASN A 1 85 ? 16.756 -4.525 -3.565 1.00 82.62 85 ASN A N 1
ATOM 698 C CA . ASN A 1 85 ? 17.718 -4.682 -4.648 1.00 82.62 85 ASN A CA 1
ATOM 699 C C . ASN A 1 85 ? 17.444 -3.642 -5.728 1.00 82.62 85 ASN A C 1
ATOM 701 O O . ASN A 1 85 ? 16.293 -3.386 -6.075 1.00 82.62 85 ASN A O 1
ATOM 705 N N . SER A 1 86 ? 18.502 -3.084 -6.300 1.00 85.00 86 SER A N 1
ATOM 706 C CA . SER A 1 86 ? 18.411 -2.254 -7.502 1.00 85.00 86 SER A CA 1
ATOM 707 C C . SER A 1 86 ? 18.885 -3.040 -8.722 1.00 85.00 86 SER A C 1
ATOM 709 O O . SER A 1 86 ? 19.628 -4.011 -8.590 1.00 85.00 86 SER A O 1
ATOM 711 N N . GLU A 1 87 ? 18.483 -2.606 -9.913 1.00 86.12 87 GLU A N 1
ATOM 712 C CA . GLU A 1 87 ? 18.860 -3.206 -11.203 1.00 86.12 87 GLU A CA 1
ATOM 713 C C . GLU A 1 87 ? 20.376 -3.369 -11.377 1.00 86.12 87 GLU A C 1
ATOM 715 O O . GLU A 1 87 ? 20.841 -4.358 -11.934 1.00 86.12 87 GLU A O 1
ATOM 720 N N . ASN A 1 88 ? 21.156 -2.432 -10.839 1.00 85.44 88 ASN A N 1
ATOM 721 C CA . ASN A 1 88 ? 22.617 -2.464 -10.875 1.00 85.44 88 ASN A CA 1
ATOM 722 C C . ASN A 1 88 ? 23.252 -3.434 -9.856 1.00 85.44 88 ASN A C 1
ATOM 724 O O . ASN A 1 88 ? 24.472 -3.457 -9.719 1.00 85.44 88 ASN A O 1
ATOM 728 N N . GLY A 1 89 ? 22.448 -4.198 -9.113 1.00 78.44 89 GLY A N 1
ATOM 729 C CA . GLY A 1 89 ? 22.911 -5.166 -8.120 1.00 78.44 89 GLY A CA 1
ATOM 730 C C . GLY A 1 89 ? 23.289 -4.569 -6.762 1.00 78.44 89 GLY A C 1
ATOM 731 O O . GLY A 1 89 ? 23.565 -5.329 -5.835 1.00 78.44 89 GLY A O 1
ATOM 732 N N . TYR A 1 90 ? 23.259 -3.244 -6.602 1.00 73.38 90 TYR A N 1
ATOM 733 C CA . TYR A 1 90 ? 23.556 -2.583 -5.333 1.00 73.38 90 TYR A CA 1
ATOM 734 C C . TYR A 1 90 ? 22.283 -2.314 -4.520 1.00 73.38 90 TYR A C 1
ATOM 736 O O . TYR A 1 90 ? 21.193 -2.086 -5.062 1.00 73.38 90 TYR A O 1
ATOM 744 N N . GLY A 1 91 ? 22.432 -2.322 -3.191 1.00 63.78 91 GLY A N 1
ATOM 745 C CA . GLY A 1 91 ? 21.386 -1.864 -2.280 1.00 63.78 91 GLY A CA 1
ATOM 746 C C . GLY A 1 91 ? 21.005 -0.423 -2.617 1.00 63.78 91 GLY A C 1
ATOM 747 O O . GLY A 1 91 ? 21.872 0.428 -2.810 1.00 63.78 91 GLY A O 1
ATOM 748 N N . SER A 1 92 ? 19.708 -0.158 -2.755 1.00 62.19 92 SER A N 1
ATOM 749 C CA . SER A 1 92 ? 19.224 1.209 -2.943 1.00 62.19 92 SER A CA 1
ATOM 750 C C . SER A 1 92 ? 19.337 1.987 -1.630 1.00 62.19 92 SER A C 1
ATOM 752 O O . SER A 1 92 ? 19.161 1.406 -0.563 1.00 62.19 92 SER A O 1
ATOM 754 N N . ALA A 1 93 ? 19.514 3.309 -1.696 1.00 57.25 93 ALA A N 1
ATOM 755 C CA . ALA A 1 93 ? 19.302 4.198 -0.546 1.00 57.25 93 ALA A CA 1
ATOM 756 C C . ALA A 1 93 ? 17.819 4.263 -0.104 1.00 57.25 93 ALA A C 1
ATOM 758 O O . ALA A 1 93 ? 17.476 4.988 0.825 1.00 57.25 93 ALA A O 1
ATOM 759 N N . ILE A 1 94 ? 16.924 3.539 -0.786 1.00 58.22 94 ILE A N 1
ATOM 760 C CA . ILE A 1 94 ? 15.525 3.385 -0.390 1.00 58.22 94 ILE A CA 1
ATOM 761 C C . ILE A 1 94 ? 15.482 2.581 0.912 1.00 58.22 94 ILE A C 1
ATOM 763 O O . ILE A 1 94 ? 15.829 1.400 0.929 1.00 58.22 94 ILE A O 1
ATOM 767 N N . GLU A 1 95 ? 15.024 3.220 1.988 1.00 57.12 95 GLU A N 1
ATOM 768 C CA . GLU A 1 95 ? 14.819 2.557 3.273 1.00 57.12 95 GL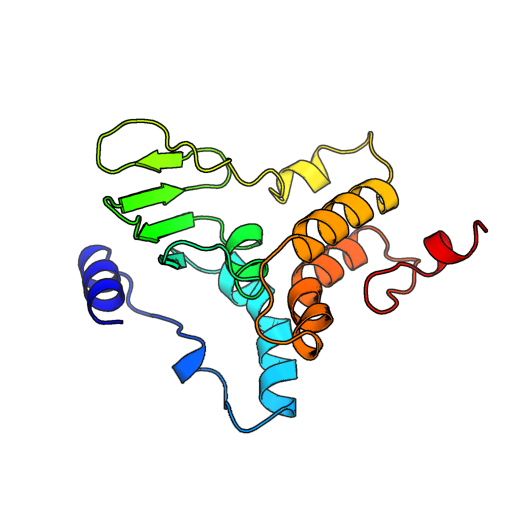U A CA 1
ATOM 769 C C . GLU A 1 95 ? 13.917 1.323 3.120 1.00 57.12 95 GLU A C 1
ATOM 771 O O . GLU A 1 95 ? 12.833 1.368 2.518 1.00 57.12 95 GLU A O 1
ATOM 776 N N . VAL A 1 96 ? 14.361 0.204 3.699 1.00 56.94 96 VAL A N 1
ATOM 777 C CA . VAL A 1 96 ? 13.507 -0.964 3.908 1.00 56.94 96 VAL A CA 1
ATOM 778 C C . VAL A 1 96 ? 12.330 -0.496 4.762 1.00 56.94 96 VAL A C 1
ATOM 780 O O . VAL A 1 96 ? 12.539 0.182 5.767 1.00 56.94 96 VAL A O 1
ATOM 783 N N . ASN A 1 97 ? 11.095 -0.794 4.352 1.00 53.06 97 ASN A N 1
ATOM 784 C CA . ASN A 1 97 ? 9.917 -0.428 5.133 1.00 53.06 97 ASN A CA 1
ATOM 785 C C . ASN A 1 97 ? 10.075 -0.894 6.581 1.00 53.06 97 ASN A C 1
ATOM 787 O O . ASN A 1 97 ? 9.960 -2.079 6.870 1.00 53.06 97 ASN A O 1
ATOM 791 N N . SER A 1 98 ? 10.270 0.050 7.494 1.00 47.03 98 SER A N 1
ATOM 792 C CA . SER A 1 98 ? 10.308 -0.222 8.934 1.00 47.03 98 SER A CA 1
ATOM 793 C C . SER A 1 98 ? 8.928 -0.579 9.508 1.00 47.03 98 SER A C 1
ATOM 795 O O . SER A 1 98 ? 8.832 -1.011 10.652 1.00 47.03 98 SER A O 1
ATOM 797 N N . TYR A 1 99 ? 7.871 -0.457 8.699 1.00 50.78 99 TYR A N 1
ATOM 798 C CA . TYR A 1 99 ? 6.483 -0.805 9.019 1.00 50.78 99 TYR A CA 1
ATOM 799 C C . TYR A 1 99 ? 6.097 -2.232 8.612 1.00 50.78 99 TYR A C 1
ATOM 801 O O . TYR A 1 99 ? 4.963 -2.470 8.203 1.00 50.78 99 TYR A O 1
ATOM 809 N N . ASP A 1 100 ? 7.030 -3.186 8.657 1.00 50.41 100 ASP A N 1
ATOM 810 C CA . ASP A 1 100 ? 6.654 -4.588 8.480 1.00 50.41 100 ASP A CA 1
ATOM 811 C C . ASP A 1 100 ? 5.643 -4.990 9.569 1.00 50.41 100 ASP A C 1
ATOM 813 O O . ASP A 1 100 ? 5.808 -4.686 10.752 1.00 50.41 100 ASP A O 1
ATOM 817 N N . HIS A 1 101 ? 4.609 -5.721 9.165 1.00 46.94 101 HIS A N 1
ATOM 818 C CA . HIS A 1 101 ? 3.599 -6.298 10.052 1.00 46.94 101 HIS A CA 1
ATOM 819 C C . HIS A 1 101 ? 4.226 -7.190 11.133 1.00 46.94 101 HIS A C 1
ATOM 821 O O . HIS A 1 101 ? 3.686 -7.357 12.226 1.00 46.94 101 HIS A O 1
ATOM 827 N N . ARG A 1 102 ? 5.410 -7.745 10.844 1.00 43.53 102 ARG A N 1
ATOM 828 C CA . ARG A 1 102 ? 6.194 -8.519 11.809 1.00 43.53 102 ARG A CA 1
ATOM 829 C C . ARG A 1 102 ? 6.736 -7.674 12.958 1.00 43.53 102 ARG A C 1
ATOM 831 O O . ARG A 1 102 ? 6.798 -8.188 14.071 1.00 43.53 102 ARG A O 1
ATOM 838 N N . THR A 1 103 ? 7.026 -6.390 12.750 1.00 46.47 103 THR A N 1
ATOM 839 C CA . THR A 1 103 ? 7.461 -5.487 13.827 1.00 46.47 103 THR A CA 1
ATOM 840 C C . THR A 1 103 ? 6.332 -5.221 14.829 1.00 46.47 103 THR A C 1
ATOM 842 O O . THR A 1 103 ? 6.606 -4.981 15.999 1.00 46.47 103 THR A O 1
ATOM 845 N N . MET A 1 104 ? 5.058 -5.335 14.422 1.00 45.72 104 MET A N 1
ATOM 846 C CA . MET A 1 104 ? 3.919 -5.282 15.354 1.00 45.72 104 MET A CA 1
ATOM 847 C C . MET A 1 104 ? 3.806 -6.555 16.205 1.00 45.72 104 MET A C 1
ATOM 849 O O . MET A 1 104 ? 3.440 -6.477 17.373 1.00 45.72 104 MET A O 1
ATOM 853 N N . SER A 1 105 ? 4.171 -7.721 15.657 1.00 43.00 105 SER A N 1
ATOM 854 C CA . SER A 1 105 ? 4.186 -8.986 16.411 1.00 43.00 105 SER A CA 1
ATOM 855 C C . SER A 1 105 ? 5.425 -9.177 17.298 1.00 43.00 105 SER A C 1
ATOM 857 O O . SER A 1 105 ? 5.347 -9.886 18.301 1.00 43.00 105 SER A O 1
ATOM 859 N N . ASP A 1 106 ? 6.551 -8.542 16.954 1.00 44.25 106 ASP A N 1
ATOM 860 C CA . ASP A 1 106 ? 7.821 -8.639 17.697 1.00 44.25 106 ASP A CA 1
ATOM 861 C C . ASP A 1 106 ? 7.905 -7.615 18.858 1.00 44.25 106 ASP A C 1
ATOM 863 O O . ASP A 1 106 ? 8.712 -7.733 19.780 1.00 44.25 106 ASP A O 1
ATOM 867 N N . ASN A 1 107 ? 7.001 -6.629 18.885 1.00 46.94 107 ASN A N 1
ATOM 868 C CA . ASN A 1 107 ? 6.983 -5.538 19.862 1.00 46.94 107 ASN A CA 1
ATOM 869 C C . ASN A 1 107 ? 6.141 -5.824 21.113 1.00 46.94 107 ASN A C 1
ATOM 871 O O . ASN A 1 107 ? 5.297 -5.028 21.510 1.00 46.94 107 ASN A O 1
ATOM 875 N N . ARG A 1 108 ? 6.475 -6.870 21.875 1.00 51.19 108 ARG A N 1
ATOM 876 C CA . ARG A 1 108 ? 6.028 -6.952 23.288 1.00 51.19 108 ARG A CA 1
ATOM 877 C C . ARG A 1 108 ? 6.663 -5.873 24.199 1.00 51.19 108 ARG A C 1
ATOM 879 O O . ARG A 1 108 ? 6.566 -5.986 25.416 1.00 51.19 108 ARG A O 1
ATOM 886 N N . ARG A 1 109 ? 7.378 -4.884 23.639 1.00 52.69 109 ARG A N 1
ATOM 887 C CA . ARG A 1 109 ? 8.212 -3.908 24.366 1.00 52.69 109 ARG A CA 1
ATOM 888 C C . ARG A 1 109 ? 7.857 -2.432 24.151 1.00 52.69 109 ARG A C 1
ATOM 890 O O . ARG A 1 109 ? 8.364 -1.625 24.917 1.00 52.69 109 ARG A O 1
ATOM 897 N N . HIS A 1 110 ? 7.036 -2.077 23.164 1.00 61.53 110 HIS A N 1
ATOM 898 C CA . HIS A 1 110 ? 6.696 -0.676 22.875 1.00 61.53 110 HIS A CA 1
ATOM 899 C C . HIS A 1 110 ? 5.211 -0.419 23.116 1.00 61.53 110 HIS A C 1
ATOM 901 O O . HIS A 1 110 ? 4.386 -1.287 22.826 1.00 61.53 110 HIS A O 1
ATOM 907 N N . ASP A 1 111 ? 4.890 0.766 23.637 1.00 78.31 111 ASP A N 1
ATOM 908 C CA . ASP A 1 111 ? 3.514 1.219 23.812 1.00 78.31 111 ASP A CA 1
ATOM 909 C C . ASP A 1 111 ? 2.809 1.277 22.434 1.00 78.31 111 ASP A C 1
ATOM 911 O O . ASP A 1 111 ? 3.316 1.930 21.510 1.00 78.31 111 ASP A O 1
ATOM 915 N N . PRO A 1 112 ? 1.663 0.590 22.248 1.00 77.06 112 PRO A N 1
ATOM 916 C CA . PRO A 1 112 ? 0.876 0.665 21.020 1.00 77.06 112 PRO A CA 1
ATOM 917 C C . PRO A 1 112 ? 0.542 2.097 20.573 1.00 77.06 112 PRO A C 1
ATOM 919 O O . PRO A 1 112 ? 0.496 2.346 19.366 1.00 77.06 112 PRO A O 1
ATOM 922 N N . TYR A 1 113 ? 0.357 3.045 21.499 1.00 81.44 113 TYR A N 1
ATOM 923 C CA . TYR A 1 113 ? 0.083 4.445 21.160 1.00 81.44 113 TYR A CA 1
ATOM 924 C C . TYR A 1 113 ? 1.331 5.160 20.626 1.00 81.44 113 TYR A C 1
ATOM 926 O O . TYR A 1 113 ? 1.248 5.879 19.631 1.00 81.44 113 TYR A O 1
ATOM 934 N N . GLU A 1 114 ? 2.516 4.906 21.191 1.00 78.88 114 GLU A N 1
ATOM 935 C CA . GLU A 1 114 ? 3.784 5.426 20.650 1.00 78.88 114 GLU A CA 1
ATOM 936 C C . GLU A 1 114 ? 4.059 4.888 19.241 1.00 78.88 114 GLU A C 1
ATOM 938 O O . GLU A 1 114 ? 4.475 5.627 18.340 1.00 78.88 114 GLU A O 1
ATOM 943 N N . LEU A 1 115 ? 3.776 3.600 19.021 1.00 76.44 115 LEU A N 1
ATOM 944 C CA . LEU A 1 115 ? 3.902 2.991 17.704 1.00 76.44 115 LEU A CA 1
ATOM 945 C C . LEU A 1 115 ? 2.935 3.639 16.704 1.00 76.44 115 LEU A C 1
ATOM 947 O O . LEU A 1 115 ? 3.358 3.983 15.596 1.00 76.44 115 LEU A O 1
ATOM 951 N N . TRP A 1 116 ? 1.677 3.856 17.100 1.00 81.06 116 TRP A N 1
ATOM 952 C CA . TRP A 1 116 ? 0.679 4.554 16.290 1.00 81.06 116 TRP A CA 1
ATOM 953 C C . TRP A 1 116 ? 1.113 5.989 15.962 1.00 81.06 116 TRP A C 1
ATOM 955 O O . TRP A 1 116 ? 1.108 6.389 14.797 1.00 81.06 116 TRP A O 1
ATOM 965 N N . ASN A 1 117 ? 1.600 6.741 16.948 1.00 78.19 117 ASN A N 1
ATOM 966 C CA . ASN A 1 117 ? 2.106 8.097 16.746 1.00 78.19 117 ASN A CA 1
ATOM 967 C C . ASN A 1 117 ? 3.275 8.126 15.751 1.00 78.19 117 ASN A C 1
ATOM 969 O O . ASN A 1 117 ? 3.341 9.002 14.885 1.00 78.19 117 ASN A O 1
ATOM 973 N N . SER A 1 118 ? 4.150 7.116 15.773 1.00 74.12 118 SER A N 1
ATOM 974 C CA . SER A 1 118 ? 5.216 6.985 14.774 1.00 74.12 118 SER A CA 1
ATOM 975 C C . SER A 1 118 ? 4.691 6.755 13.347 1.00 74.12 118 SER A C 1
ATOM 977 O O . SER A 1 118 ? 5.335 7.185 12.387 1.00 74.12 118 SER A O 1
ATOM 979 N N . VAL A 1 119 ? 3.546 6.077 13.182 1.00 75.62 119 VAL A N 1
ATOM 980 C CA . VAL A 1 119 ? 2.858 5.880 11.891 1.00 75.62 119 VAL A CA 1
ATOM 981 C C . VAL A 1 119 ? 2.293 7.210 11.406 1.00 75.62 119 VAL A C 1
ATOM 983 O O . VAL A 1 119 ? 2.599 7.636 10.291 1.00 75.62 119 VAL A O 1
ATOM 986 N N . VAL A 1 120 ? 1.529 7.889 12.264 1.00 77.38 120 VAL A N 1
ATOM 987 C CA . VAL A 1 120 ? 0.874 9.165 11.948 1.00 77.38 120 VAL A CA 1
ATOM 988 C C . VAL A 1 120 ? 1.894 10.236 11.571 1.00 77.38 120 VAL A C 1
ATOM 990 O O . VAL A 1 120 ? 1.713 10.920 10.567 1.00 77.38 120 VAL A O 1
ATOM 993 N N . LEU A 1 121 ? 3.001 10.351 12.311 1.00 72.56 121 LEU A N 1
ATOM 994 C CA . LEU A 1 121 ? 4.037 11.347 12.028 1.00 72.56 121 LEU A CA 1
ATOM 995 C C . LEU A 1 121 ? 4.677 11.148 10.650 1.00 72.56 121 LEU A C 1
ATOM 997 O O . LEU A 1 121 ? 4.801 12.103 9.887 1.00 72.56 121 LEU A O 1
ATOM 1001 N N . ARG A 1 122 ? 5.041 9.915 10.278 1.00 70.94 122 ARG A N 1
ATOM 1002 C CA . ARG A 1 122 ? 5.643 9.669 8.953 1.00 70.94 122 ARG A CA 1
ATOM 1003 C C . ARG A 1 122 ? 4.631 9.804 7.826 1.00 70.94 122 ARG A C 1
ATOM 1005 O O . ARG A 1 122 ? 5.007 10.236 6.742 1.00 70.94 122 ARG A O 1
ATOM 1012 N N . PHE A 1 123 ? 3.366 9.483 8.082 1.00 73.31 123 PHE A N 1
ATOM 1013 C CA . PHE A 1 123 ? 2.274 9.743 7.151 1.00 73.31 123 PHE A CA 1
ATOM 1014 C C . PHE A 1 123 ? 2.066 11.248 6.912 1.00 73.31 123 PHE A C 1
ATOM 1016 O O . PHE A 1 123 ? 1.933 11.694 5.770 1.00 73.31 123 PHE A O 1
ATOM 1023 N N . ALA A 1 124 ? 2.107 12.051 7.977 1.00 71.56 124 ALA A N 1
ATOM 1024 C CA . ALA A 1 124 ? 1.988 13.504 7.907 1.00 71.56 124 ALA A CA 1
ATOM 1025 C C . ALA A 1 124 ? 3.159 14.168 7.156 1.00 71.56 124 ALA A C 1
ATOM 1027 O O . ALA A 1 124 ? 2.973 15.223 6.554 1.00 71.56 124 ALA A O 1
ATOM 1028 N N . CYS A 1 125 ? 4.342 13.545 7.140 1.00 69.12 125 CYS A N 1
ATOM 1029 C CA . CYS A 1 125 ? 5.511 14.027 6.396 1.00 69.12 125 CYS A CA 1
ATOM 1030 C C . CYS A 1 125 ? 5.453 13.788 4.875 1.00 69.12 125 CYS A C 1
ATOM 1032 O O . CYS A 1 125 ? 6.365 14.216 4.167 1.00 69.12 125 CYS A O 1
ATOM 1034 N N . LEU A 1 126 ? 4.434 13.101 4.352 1.00 68.31 126 LEU A N 1
ATOM 1035 C CA . LEU A 1 126 ? 4.310 12.850 2.913 1.00 68.31 126 LEU A CA 1
ATOM 1036 C C . LEU A 1 126 ? 3.803 14.088 2.157 1.00 68.31 126 LEU A C 1
ATOM 1038 O O . LEU A 1 126 ? 3.138 14.955 2.723 1.00 68.31 126 LEU A O 1
ATOM 1042 N N . ILE A 1 127 ? 4.086 14.173 0.852 1.00 64.38 127 ILE A N 1
ATOM 1043 C CA . ILE A 1 127 ? 3.613 15.285 0.017 1.00 64.38 127 ILE A CA 1
ATOM 1044 C C . ILE A 1 127 ? 2.148 15.039 -0.362 1.00 64.38 127 ILE A C 1
ATOM 1046 O O . ILE A 1 127 ? 1.827 14.089 -1.085 1.00 64.38 127 ILE A O 1
ATOM 1050 N N . TRP A 1 128 ? 1.261 15.917 0.108 1.00 61.53 128 TRP A N 1
ATOM 1051 C CA . TRP A 1 128 ? -0.180 15.867 -0.151 1.00 61.53 128 TRP A CA 1
ATOM 1052 C C . TRP A 1 128 ? -0.580 16.877 -1.221 1.00 61.53 128 TRP A C 1
ATOM 1054 O O . TRP A 1 128 ? -0.319 18.070 -1.086 1.00 61.53 128 TRP A O 1
ATOM 1064 N N . THR A 1 129 ? -1.258 16.407 -2.268 1.00 58.81 129 THR A N 1
ATOM 1065 C CA . THR A 1 129 ? -1.875 17.294 -3.267 1.00 58.81 129 THR A CA 1
ATOM 1066 C C . THR A 1 129 ? -3.147 17.944 -2.714 1.00 58.81 129 THR A C 1
ATOM 1068 O O . THR A 1 129 ? -3.402 19.111 -2.983 1.00 58.81 129 THR A O 1
ATOM 1071 N N . GLU A 1 130 ? -3.901 17.228 -1.873 1.00 63.53 130 GLU A N 1
ATOM 1072 C CA . GLU A 1 130 ? -5.113 17.725 -1.216 1.00 63.53 130 GLU A CA 1
ATOM 1073 C C . GLU A 1 130 ? -5.200 17.212 0.227 1.00 63.53 130 GLU A C 1
ATOM 1075 O O . GLU A 1 130 ? -5.019 16.023 0.486 1.00 63.53 130 GLU A O 1
ATOM 1080 N N . LYS A 1 131 ? -5.492 18.106 1.180 1.00 62.41 131 LYS A N 1
ATOM 1081 C CA . LYS A 1 131 ? -5.517 17.787 2.622 1.00 62.41 131 LYS A CA 1
ATOM 1082 C C . LYS A 1 131 ? -6.743 16.979 3.062 1.00 62.41 131 LYS A C 1
ATOM 1084 O O . LYS A 1 131 ? -6.689 16.304 4.082 1.00 62.41 131 LYS A O 1
ATOM 1089 N N . THR A 1 132 ? -7.833 17.026 2.299 1.00 63.94 132 THR A N 1
ATOM 1090 C CA . THR A 1 132 ? -9.067 16.243 2.522 1.00 63.94 132 THR A CA 1
ATOM 1091 C C . THR A 1 132 ? -8.832 14.736 2.457 1.00 63.94 132 THR A C 1
ATOM 1093 O O . THR A 1 132 ? -9.584 13.959 3.034 1.00 63.94 132 THR A O 1
ATOM 1096 N N . ASN A 1 133 ? -7.743 14.336 1.813 1.00 64.62 133 ASN A N 1
ATOM 1097 C CA . ASN A 1 133 ? -7.389 12.954 1.549 1.00 64.62 133 ASN A CA 1
ATOM 1098 C C . ASN A 1 133 ? -6.447 12.335 2.591 1.00 64.62 133 ASN A C 1
ATOM 1100 O O . ASN A 1 133 ? -6.051 11.176 2.473 1.00 64.62 133 ASN A O 1
ATOM 1104 N N . LEU A 1 134 ? -6.123 13.100 3.636 1.00 67.00 134 LEU A N 1
ATOM 1105 C CA . LEU A 1 134 ? -5.241 12.683 4.717 1.00 67.00 134 LEU A CA 1
ATOM 1106 C C . LEU A 1 134 ? -5.829 11.498 5.503 1.00 67.00 134 LEU A C 1
ATOM 1108 O O . LEU A 1 134 ? -5.198 10.457 5.630 1.00 67.00 134 LEU A O 1
ATOM 1112 N N . PHE A 1 135 ? -7.056 11.606 6.011 1.00 68.56 135 PHE A N 1
ATOM 1113 C CA . PHE A 1 135 ? -7.629 10.553 6.863 1.00 68.56 135 PHE A CA 1
ATOM 1114 C C . PHE A 1 135 ? -7.907 9.232 6.135 1.00 68.56 135 PHE A C 1
ATOM 1116 O O . PHE A 1 135 ? -7.578 8.176 6.678 1.00 68.56 135 PHE A O 1
ATOM 1123 N N . PRO A 1 136 ? -8.416 9.239 4.893 1.00 69.12 136 PRO A N 1
ATOM 1124 C CA . PRO A 1 136 ? -8.576 8.006 4.133 1.00 69.12 136 PRO A CA 1
ATOM 1125 C C . PRO A 1 136 ? -7.263 7.242 3.912 1.00 69.12 136 PRO A C 1
ATOM 1127 O O . PRO A 1 136 ? -7.254 6.014 3.988 1.00 69.12 136 PRO A O 1
ATOM 1130 N N . GLY A 1 137 ? -6.133 7.931 3.719 1.00 68.62 137 GLY A N 1
ATOM 1131 C CA . GLY A 1 137 ? -4.828 7.277 3.567 1.00 6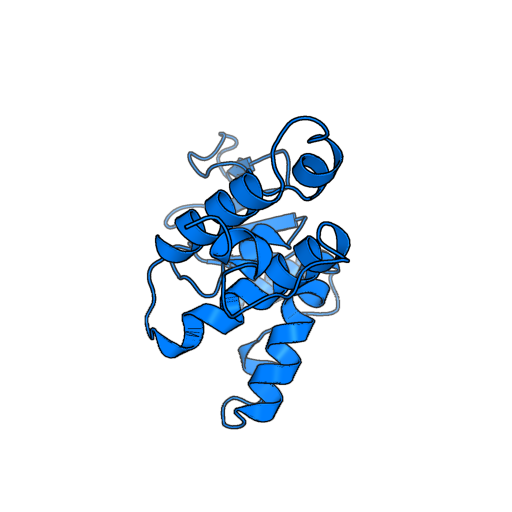8.62 137 GLY A CA 1
ATOM 1132 C C . GLY A 1 137 ? -4.326 6.563 4.835 1.00 68.62 137 GLY A C 1
ATOM 1133 O O . GLY A 1 137 ? -3.502 5.655 4.721 1.00 68.62 137 GLY A O 1
ATOM 1134 N N . LEU A 1 138 ? -4.857 6.912 6.016 1.00 74.06 138 LEU A N 1
ATOM 1135 C CA . LEU A 1 138 ? -4.555 6.265 7.303 1.00 74.06 138 LEU A CA 1
ATOM 1136 C C . LEU A 1 138 ? -5.478 5.093 7.653 1.00 74.06 138 LEU A C 1
ATOM 1138 O O . LEU A 1 138 ? -5.156 4.357 8.582 1.00 74.06 138 LEU A O 1
ATOM 1142 N N . SER A 1 139 ? -6.584 4.901 6.929 1.00 76.00 139 SER A N 1
ATOM 1143 C CA . SER A 1 139 ? -7.590 3.873 7.249 1.00 76.00 139 SER A CA 1
ATOM 1144 C C . SER A 1 139 ? -7.011 2.455 7.309 1.00 76.00 139 SER A C 1
ATOM 1146 O O . SER A 1 139 ? -7.160 1.787 8.322 1.00 76.00 139 SER A O 1
ATOM 1148 N N . GLY A 1 140 ? -6.253 2.026 6.294 1.00 74.88 140 GLY A N 1
ATOM 1149 C CA . GLY A 1 140 ? -5.625 0.698 6.287 1.00 74.88 140 GLY A CA 1
ATOM 1150 C C . GLY A 1 140 ? -4.709 0.431 7.497 1.00 74.88 140 GLY A C 1
ATOM 1151 O O . GLY A 1 140 ? -4.859 -0.593 8.162 1.00 74.88 140 GLY A O 1
ATOM 1152 N N . PRO A 1 141 ? -3.763 1.334 7.820 1.00 75.38 141 PRO A N 1
ATOM 1153 C CA . PRO A 1 141 ? -3.007 1.259 9.069 1.00 75.38 141 PRO A CA 1
ATOM 1154 C C . PRO A 1 141 ? -3.887 1.269 10.327 1.00 75.38 141 PRO A C 1
ATOM 1156 O O . PRO A 1 141 ? -3.610 0.509 11.251 1.00 75.38 141 PRO A O 1
ATOM 1159 N N . ALA A 1 142 ? -4.928 2.106 10.379 1.00 79.06 142 ALA A N 1
ATOM 1160 C CA . ALA A 1 142 ? -5.831 2.196 11.527 1.00 79.06 142 ALA A CA 1
ATOM 1161 C C . ALA A 1 142 ? -6.568 0.874 11.781 1.00 79.06 142 ALA A C 1
ATOM 1163 O O . ALA A 1 142 ? -6.566 0.405 12.916 1.00 79.06 142 ALA A O 1
ATOM 1164 N N . ASP A 1 143 ? -7.082 0.225 10.730 1.00 77.25 143 ASP A N 1
ATOM 1165 C CA . ASP A 1 143 ? -7.767 -1.073 10.814 1.00 77.25 143 ASP A CA 1
ATOM 1166 C C . ASP A 1 143 ? -6.883 -2.143 11.476 1.00 77.25 143 ASP A C 1
ATOM 1168 O O . ASP A 1 143 ? -7.345 -2.944 12.289 1.00 77.25 143 ASP A O 1
ATOM 1172 N N . LYS A 1 144 ? -5.578 -2.128 11.179 1.00 75.31 144 LYS A N 1
ATOM 1173 C CA . LYS A 1 144 ? -4.602 -3.051 11.782 1.00 75.31 144 LYS A CA 1
ATOM 1174 C C . LYS A 1 144 ? -4.348 -2.757 13.255 1.00 75.31 144 LYS A C 1
ATOM 1176 O O . LYS A 1 144 ? -4.148 -3.675 14.046 1.00 75.31 144 LYS A O 1
ATOM 1181 N N . PHE A 1 145 ? -4.382 -1.488 13.643 1.00 77.50 145 PHE A N 1
ATOM 1182 C CA . PHE A 1 145 ? -4.271 -1.101 15.044 1.00 77.50 145 PHE A CA 1
ATOM 1183 C C . PHE A 1 145 ? -5.560 -1.349 15.823 1.00 77.50 145 PHE A C 1
ATOM 1185 O O . PHE A 1 145 ? -5.460 -1.617 17.013 1.00 77.50 145 PHE A O 1
ATOM 1192 N N . THR A 1 146 ? -6.735 -1.382 15.188 1.00 78.75 146 THR A N 1
ATOM 1193 C CA . THR A 1 146 ? -7.983 -1.812 15.841 1.00 78.75 146 THR A CA 1
ATOM 1194 C C . THR A 1 146 ? -7.883 -3.249 16.361 1.00 78.75 146 THR A C 1
ATOM 1196 O O . THR A 1 146 ? -8.440 -3.563 17.409 1.00 78.75 146 THR A O 1
ATOM 1199 N N . GLU A 1 147 ? -7.122 -4.129 15.700 1.00 73.50 147 GLU A N 1
ATOM 1200 C CA . GLU A 1 147 ? -6.858 -5.478 16.223 1.00 73.50 147 GLU A CA 1
ATOM 1201 C C . GLU A 1 147 ? -5.946 -5.489 17.460 1.00 73.50 147 GLU A C 1
ATOM 1203 O O . GLU A 1 147 ? -6.001 -6.431 18.251 1.00 73.50 147 GLU A O 1
ATOM 1208 N N . VAL A 1 148 ? -5.111 -4.466 17.649 1.00 76.12 148 VAL A N 1
ATOM 1209 C CA . VAL A 1 148 ? -4.193 -4.347 18.795 1.00 76.12 148 VAL A CA 1
ATOM 1210 C C . VAL A 1 148 ? -4.843 -3.572 19.944 1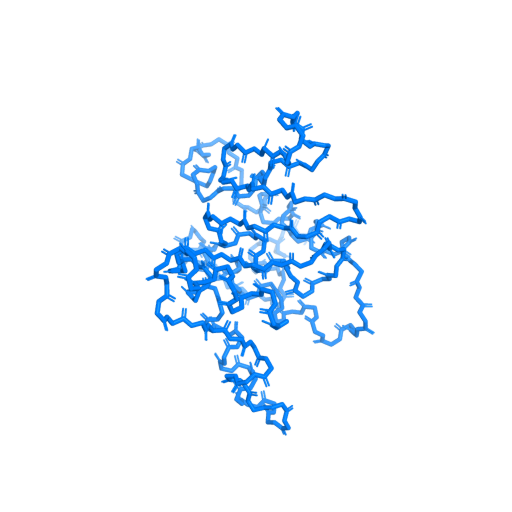.00 76.12 148 VAL A C 1
ATOM 1212 O O . VAL A 1 148 ? -4.722 -3.959 21.103 1.00 76.12 148 VAL A O 1
ATOM 1215 N N . LEU A 1 149 ? -5.579 -2.513 19.617 1.00 82.00 149 LEU A N 1
ATOM 1216 C CA . LEU A 1 149 ? -6.280 -1.593 20.509 1.00 82.00 149 LEU A CA 1
ATOM 1217 C C . LEU A 1 149 ? -7.790 -1.884 20.518 1.00 82.00 149 LEU A C 1
ATOM 1219 O O . LEU A 1 149 ? -8.607 -0.975 20.425 1.00 82.00 149 LEU A O 1
ATOM 1223 N N . LYS A 1 150 ? -8.170 -3.164 20.635 1.00 77.75 150 LYS A N 1
ATOM 1224 C CA . LYS A 1 150 ? -9.570 -3.629 20.508 1.00 77.75 150 LYS A CA 1
ATOM 1225 C C . LYS A 1 150 ? -10.560 -2.948 21.453 1.00 77.75 150 LYS A C 1
ATOM 1227 O O . LYS A 1 150 ? -11.748 -2.903 21.152 1.00 77.75 150 LYS A O 1
ATOM 1232 N N . ASP A 1 151 ? -10.071 -2.446 22.584 1.00 83.38 151 ASP A N 1
ATOM 1233 C CA . ASP A 1 151 ? -10.888 -1.805 23.612 1.00 83.38 151 ASP A CA 1
ATOM 1234 C C . ASP A 1 151 ? -10.898 -0.268 23.513 1.00 83.38 151 ASP A C 1
ATOM 1236 O O . ASP A 1 151 ? -11.437 0.391 24.408 1.00 83.38 151 ASP A O 1
ATOM 1240 N N . ASP A 1 152 ? -10.279 0.319 22.484 1.00 82.62 152 ASP A N 1
ATOM 1241 C CA . ASP A 1 152 ? -10.226 1.768 22.285 1.00 82.62 152 ASP A CA 1
ATOM 1242 C C . ASP A 1 152 ? -10.939 2.218 21.001 1.00 82.62 152 ASP A C 1
ATOM 1244 O O . ASP A 1 152 ? -11.116 1.469 20.041 1.00 82.62 152 ASP A O 1
ATOM 1248 N N . GLU A 1 153 ? -11.384 3.470 21.005 1.00 84.12 153 GLU A N 1
ATOM 1249 C CA . GLU A 1 153 ? -12.144 4.090 19.928 1.00 84.12 153 GLU A CA 1
ATOM 1250 C C . GLU A 1 153 ? -11.206 4.915 19.037 1.00 84.12 153 GLU A C 1
ATOM 1252 O O . GLU A 1 153 ? -10.539 5.841 19.509 1.00 84.12 153 GLU A O 1
ATOM 1257 N N . TYR A 1 154 ? -11.157 4.581 17.744 1.00 80.81 154 TYR A N 1
ATOM 1258 C CA . TYR A 1 154 ? -10.385 5.331 16.753 1.00 80.81 154 TYR A CA 1
ATOM 1259 C C . TYR A 1 154 ? -11.107 6.624 16.361 1.00 80.81 154 TYR A C 1
ATOM 1261 O O . TYR A 1 154 ? -12.231 6.598 15.860 1.00 80.81 154 TYR A O 1
ATOM 1269 N N . LEU A 1 155 ? -10.437 7.759 16.540 1.00 78.12 155 LEU A N 1
ATOM 1270 C CA . LEU A 1 155 ? -10.947 9.099 16.274 1.00 78.12 155 LEU A CA 1
ATOM 1271 C C . LEU A 1 155 ? -10.027 9.818 15.283 1.00 78.12 155 LEU A C 1
ATOM 1273 O O . LEU A 1 155 ? -9.110 10.533 15.680 1.00 78.12 155 LEU A O 1
ATOM 1277 N N . ALA A 1 156 ? -10.279 9.618 13.985 1.00 69.31 156 ALA A N 1
ATOM 1278 C CA . ALA A 1 156 ? -9.684 10.383 12.880 1.00 69.31 156 ALA A CA 1
ATOM 1279 C C . ALA A 1 156 ? -8.172 10.666 13.038 1.00 69.31 156 ALA A C 1
ATOM 1281 O O . ALA A 1 156 ? -7.731 11.811 12.980 1.00 69.31 156 ALA A O 1
ATOM 1282 N N . GLY A 1 157 ? -7.369 9.621 13.249 1.00 72.56 157 GLY A N 1
ATOM 1283 C CA . GLY A 1 157 ? -5.915 9.736 13.416 1.00 72.56 157 GLY A CA 1
ATOM 1284 C C . GLY A 1 157 ? -5.418 9.612 14.856 1.00 72.56 157 GLY A C 1
ATOM 1285 O O . GLY A 1 157 ? -4.218 9.447 15.047 1.00 72.56 157 GLY A O 1
ATOM 1286 N N . HIS A 1 158 ? -6.306 9.612 15.848 1.00 78.69 158 HIS A N 1
ATOM 1287 C CA . HIS A 1 158 ? -5.981 9.402 17.260 1.00 78.69 158 HIS A CA 1
ATOM 1288 C C . HIS A 1 158 ? -6.801 8.261 17.861 1.00 78.69 158 HIS A C 1
ATOM 1290 O O . HIS A 1 158 ? -7.757 7.780 17.254 1.00 78.69 158 HIS A O 1
ATOM 1296 N N . TRP A 1 159 ? -6.438 7.850 19.070 1.00 83.50 159 TRP A N 1
ATOM 1297 C CA . TRP A 1 159 ? -7.202 6.901 19.872 1.00 83.50 159 TRP A CA 1
ATOM 1298 C C . TRP A 1 159 ? -7.743 7.610 21.110 1.00 83.50 159 TRP A C 1
ATOM 1300 O O . TRP A 1 159 ? -7.062 8.449 21.701 1.00 83.50 159 TRP A O 1
ATOM 1310 N N . LYS A 1 160 ? -8.990 7.333 21.486 1.00 84.12 160 LYS A N 1
ATOM 1311 C CA . LYS A 1 160 ? -9.691 8.092 22.528 1.00 84.12 160 LYS A CA 1
ATOM 1312 C C . LYS A 1 160 ? -8.983 8.057 23.881 1.00 84.12 160 LYS A C 1
ATOM 1314 O O . LYS A 1 160 ? -8.988 9.076 24.570 1.00 84.12 160 LYS A O 1
ATOM 1319 N N . ARG A 1 161 ? -8.366 6.936 24.270 1.00 83.00 161 ARG A N 1
ATOM 1320 C CA . ARG A 1 161 ? -7.613 6.860 25.535 1.00 83.00 161 ARG A CA 1
ATOM 1321 C C . ARG A 1 161 ? -6.313 7.660 25.494 1.00 83.00 161 ARG A C 1
ATOM 1323 O O . ARG A 1 161 ? -5.924 8.186 26.530 1.00 83.00 161 ARG A O 1
ATOM 1330 N N . ASP A 1 162 ? -5.705 7.818 24.321 1.00 81.06 162 ASP A N 1
ATOM 1331 C CA . ASP A 1 162 ? -4.510 8.654 24.120 1.00 81.06 162 ASP A CA 1
ATOM 1332 C C . ASP A 1 162 ? -4.828 10.151 24.319 1.00 81.06 162 ASP A C 1
ATOM 1334 O O . ASP A 1 162 ? -4.026 10.918 24.842 1.00 81.06 162 ASP A O 1
ATOM 1338 N N . LEU A 1 163 ? -6.058 10.563 23.989 1.00 76.62 163 LEU A N 1
ATOM 1339 C CA . LEU A 1 163 ? -6.550 11.934 24.185 1.00 76.62 163 LEU A CA 1
ATOM 1340 C C . LEU A 1 163 ? -6.975 12.244 25.631 1.00 76.62 163 LEU A C 1
ATOM 1342 O O . LEU A 1 163 ? -7.162 13.407 25.975 1.00 76.62 163 LEU A O 1
ATOM 1346 N N . GLY A 1 164 ? -7.174 11.223 26.469 1.00 63.12 164 GLY A N 1
ATOM 1347 C CA . GLY A 1 164 ? -7.655 11.369 27.848 1.00 63.12 164 GLY A CA 1
ATOM 1348 C C . GLY A 1 164 ? -6.561 11.604 28.897 1.00 63.12 164 GLY A C 1
ATOM 1349 O O . GLY A 1 164 ? -6.885 11.744 30.073 1.00 63.12 164 GLY A O 1
ATOM 1350 N N . CYS A 1 165 ? -5.288 11.627 28.492 1.00 50.25 165 CYS A N 1
ATOM 1351 C CA . CYS A 1 165 ? -4.128 11.814 29.372 1.00 50.25 165 CYS A CA 1
ATOM 1352 C C . CYS A 1 165 ? -3.621 13.271 29.466 1.00 50.25 165 CYS A C 1
ATOM 1354 O O . CYS A 1 165 ? -2.528 13.488 29.989 1.00 50.25 165 CYS A O 1
ATOM 1356 N N . THR A 1 166 ? -4.380 14.262 28.985 1.00 46.06 166 THR A N 1
ATOM 1357 C CA . THR A 1 166 ? -4.075 15.700 29.158 1.00 46.06 166 THR A CA 1
ATOM 1358 C C . THR A 1 166 ? -4.887 16.339 30.268 1.00 46.06 166 THR A C 1
ATOM 1360 O O . THR A 1 166 ? -6.118 16.109 30.273 1.00 46.06 166 THR A O 1
#

pLDDT: mean 74.29, std 11.77, range [43.0, 93.12]

Foldseek 3Di:
DVVVVVVCVVVVNDDDDDCVPCADPVDPVSVLVVLLCLLVCQQVDPEAEEEDDLALLCLSNQLRHQWYWYDDPPWIWIAGLVAIATPVRDRDPPDRPPNHPVCVVVPPPDDLQVVLVVSLVVSVSGDYPDPVCSQSSCNSVVVSSCVVPVVWDDDSSHTPVVVVPD